Protein AF-A0A6B3H3N3-F1 (afdb_monomer)

pLDDT: mean 91.16, std 8.21, range [56.06, 97.62]

Solvent-accessible surface area (backbone atoms only — not comparable to full-atom values): 6430 Å² total; per-residue (Å²): 116,43,60,82,86,63,26,33,43,78,54,81,95,72,56,79,84,26,54,47,78,49,71,45,79,53,101,55,94,65,54,46,35,38,38,37,37,44,37,51,58,70,59,51,73,66,54,48,51,52,26,50,55,43,31,72,75,68,42,55,70,54,63,31,67,54,57,60,54,32,34,34,40,37,32,50,70,90,48,74,48,81,41,54,25,77,80,58,80,58,67,83,36,73,45,84,41,100,78,25,38,36,34,27,70,51,61,75,90,74,108

Radius of gyration: 13.17 Å; Cα contacts (8 Å, |Δi|>4): 208; chains: 1; bounding box: 26×29×36 Å

Nearest PDB structures (foldseek):
  1a9x-assembly1_A  TM=2.111E-01  e=1.728E+00  Escherichia coli
  1ce8-assembly1_A  TM=2.163E-01  e=2.632E+00  Escherichia coli
  1m6v-assembly1_G  TM=2.762E-01  e=3.775E+00  Escherichia coli
  1c30-assembly1_A  TM=1.861E-01  e=2.198E+00  Escherichia coli

Foldseek 3Di:
DDDPDADEAEDDDADPQQWDKDFDDDPDPDGQKIKIKGGDFPDDNVLVVVQRVVVLVVNVVSVQPTDGWIWIWMHHRNDTDIGTHPVPPFDWDWDDDPNHIYIYSDCVVVD

Mean predicted aligned error: 3.79 Å

Structure (mmCIF, N/CA/C/O backbone):
data_AF-A0A6B3H3N3-F1
#
_entry.id   AF-A0A6B3H3N3-F1
#
loop_
_atom_site.group_PDB
_atom_site.id
_atom_site.type_symbol
_atom_site.label_atom_id
_atom_site.label_alt_id
_atom_site.label_comp_id
_atom_site.label_asym_id
_atom_site.label_entity_id
_atom_site.label_seq_id
_atom_site.pdbx_PDB_ins_code
_atom_site.Cartn_x
_atom_site.Cartn_y
_atom_site.Cartn_z
_atom_site.occupancy
_atom_site.B_iso_or_equiv
_atom_site.auth_seq_id
_atom_site.auth_comp_id
_atom_site.auth_asym_id
_atom_site.auth_atom_id
_atom_site.pdbx_PDB_model_num
ATOM 1 N N . LEU A 1 1 ? 1.273 -9.472 6.465 1.00 94.12 1 LEU A N 1
ATOM 2 C CA . LEU A 1 1 ? 1.846 -8.157 6.839 1.00 94.12 1 LEU A CA 1
ATOM 3 C C . LEU A 1 1 ? 1.096 -7.544 8.004 1.00 94.12 1 LEU A C 1
ATOM 5 O O . LEU A 1 1 ? 1.720 -7.244 9.011 1.00 94.12 1 LEU A O 1
ATOM 9 N N . TRP A 1 2 ? -0.220 -7.385 7.895 1.00 93.81 2 TRP A N 1
ATOM 10 C CA . TRP A 1 2 ? -1.069 -7.041 9.036 1.00 93.81 2 TRP A CA 1
ATOM 11 C C . TRP A 1 2 ? -1.900 -8.251 9.446 1.00 93.81 2 TRP A C 1
ATOM 13 O O . TRP A 1 2 ? -2.247 -9.060 8.587 1.00 93.81 2 TRP A O 1
ATOM 23 N N . GLY A 1 3 ? -2.180 -8.368 10.742 1.00 89.88 3 GLY A N 1
ATOM 24 C CA . GLY A 1 3 ? -3.204 -9.269 11.267 1.00 89.88 3 GLY A CA 1
ATOM 25 C C . GLY A 1 3 ? -4.530 -8.538 11.476 1.00 89.88 3 GLY A C 1
ATOM 26 O O . GLY A 1 3 ? -4.703 -7.411 11.001 1.00 89.88 3 GLY A O 1
ATOM 27 N N . ASP A 1 4 ? -5.418 -9.171 12.237 1.00 86.69 4 ASP A N 1
ATOM 28 C CA . ASP A 1 4 ? -6.775 -8.704 12.525 1.00 86.69 4 ASP A CA 1
ATOM 29 C C . ASP A 1 4 ? -6.869 -7.225 12.984 1.00 86.69 4 ASP A C 1
ATOM 31 O O . ASP A 1 4 ? -5.911 -6.639 13.520 1.00 86.69 4 ASP A O 1
ATOM 35 N N . PRO A 1 5 ? -8.034 -6.576 12.779 1.00 86.75 5 PRO A N 1
ATOM 36 C CA . PRO A 1 5 ? -9.240 -7.105 12.121 1.00 86.75 5 PRO A CA 1
ATOM 37 C C . PRO A 1 5 ? -9.213 -7.033 10.586 1.00 86.75 5 PRO A C 1
ATOM 39 O O . PRO A 1 5 ? -10.018 -7.696 9.946 1.00 86.75 5 PRO A O 1
ATOM 42 N N . ASP A 1 6 ? -8.302 -6.251 10.001 1.00 89.38 6 ASP A N 1
ATOM 43 C CA . ASP A 1 6 ? -8.197 -6.050 8.550 1.00 89.38 6 ASP A CA 1
ATOM 44 C C . ASP A 1 6 ? -6.801 -6.505 8.070 1.00 89.38 6 ASP A C 1
ATOM 46 O O . ASP A 1 6 ? -5.883 -5.691 7.903 1.00 89.38 6 ASP A O 1
ATOM 50 N N . PRO A 1 7 ? -6.587 -7.823 7.927 1.00 93.88 7 PRO A N 1
ATOM 51 C CA . PRO A 1 7 ? -5.298 -8.375 7.534 1.00 93.88 7 PRO A CA 1
ATOM 52 C C . PRO A 1 7 ? -4.853 -7.934 6.129 1.00 93.88 7 PRO A C 1
ATOM 54 O O . PRO A 1 7 ? -5.650 -7.705 5.219 1.00 93.88 7 PRO A O 1
ATOM 57 N N . LEU A 1 8 ? -3.535 -7.840 5.949 1.00 96.25 8 LEU A N 1
ATOM 58 C CA . LEU A 1 8 ? -2.896 -7.526 4.667 1.00 96.25 8 LEU A CA 1
ATOM 59 C C . LEU A 1 8 ? -1.894 -8.614 4.327 1.00 96.25 8 LEU A C 1
ATOM 61 O O . LEU A 1 8 ? -0.956 -8.847 5.098 1.00 96.25 8 LEU A O 1
ATOM 65 N N . TRP A 1 9 ? -2.030 -9.209 3.149 1.00 96.81 9 TRP A N 1
ATOM 66 C CA . TRP A 1 9 ? -1.082 -10.177 2.604 1.00 96.81 9 TRP A CA 1
ATOM 67 C C . TRP A 1 9 ? -0.318 -9.563 1.438 1.00 96.81 9 TRP A C 1
ATOM 69 O O . TRP A 1 9 ? -0.902 -8.900 0.584 1.00 96.81 9 TRP A O 1
ATOM 79 N N . ALA A 1 10 ? 0.989 -9.801 1.406 1.00 95.69 10 ALA A N 1
ATOM 80 C CA . ALA A 1 10 ? 1.819 -9.539 0.241 1.00 95.69 10 ALA A CA 1
ATOM 81 C C . ALA A 1 10 ? 2.109 -10.881 -0.428 1.00 95.69 10 ALA A C 1
ATOM 83 O O . ALA A 1 10 ? 2.572 -11.807 0.237 1.00 95.69 10 ALA A O 1
ATOM 84 N N . VAL A 1 11 ? 1.794 -10.983 -1.713 1.00 94.88 11 VAL A N 1
ATOM 85 C CA . VAL A 1 11 ? 1.970 -12.190 -2.522 1.00 94.88 11 VAL A CA 1
ATOM 86 C C . VAL A 1 11 ? 3.140 -11.973 -3.479 1.00 94.88 11 VAL A C 1
ATOM 88 O O . VAL A 1 11 ? 3.282 -10.88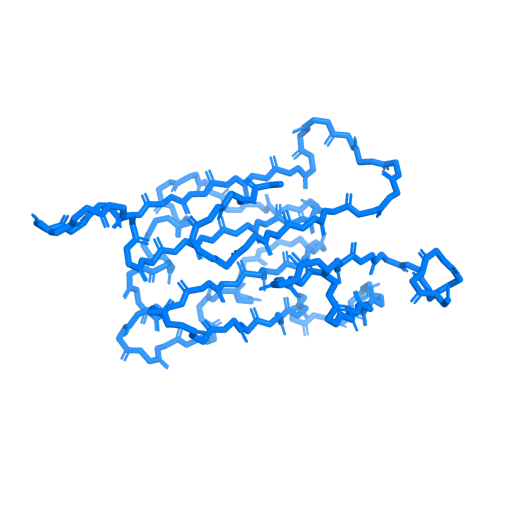9 -4.052 1.00 94.88 11 VAL A O 1
ATOM 91 N N . GLY A 1 12 ? 3.979 -12.996 -3.639 1.00 91.19 12 GLY A N 1
ATOM 92 C CA . GLY A 1 12 ? 5.172 -12.979 -4.487 1.00 91.19 12 GLY A CA 1
ATOM 93 C C . GLY A 1 12 ? 6.485 -13.014 -3.703 1.00 91.19 12 GLY A C 1
ATOM 94 O O . GLY A 1 12 ? 6.490 -13.078 -2.473 1.00 91.19 12 GLY A O 1
ATOM 95 N N . ASP A 1 13 ? 7.592 -12.962 -4.442 1.00 90.12 13 ASP A N 1
ATOM 96 C CA . ASP A 1 13 ? 8.947 -13.014 -3.892 1.00 90.12 13 ASP A CA 1
ATOM 97 C C . ASP A 1 13 ? 9.431 -11.608 -3.537 1.00 90.12 13 ASP A C 1
ATOM 99 O O . ASP A 1 13 ? 9.947 -10.869 -4.374 1.00 90.12 13 ASP A O 1
ATOM 103 N N . TRP A 1 14 ? 9.237 -11.240 -2.275 1.00 90.00 14 TRP A N 1
ATOM 104 C CA . TRP A 1 14 ? 9.681 -9.965 -1.724 1.00 90.00 14 TRP A CA 1
ATOM 105 C C . TRP A 1 14 ? 10.988 -10.136 -0.971 1.00 90.00 14 TRP A C 1
ATOM 107 O O . TRP A 1 14 ? 11.108 -11.018 -0.114 1.00 90.00 14 TRP A O 1
ATOM 117 N N . ARG A 1 15 ? 11.959 -9.261 -1.231 1.00 91.38 15 ARG A N 1
ATOM 118 C CA . ARG A 1 15 ? 13.158 -9.219 -0.393 1.00 91.38 15 ARG A CA 1
ATOM 119 C C . ARG A 1 15 ? 12.834 -8.580 0.962 1.00 91.38 15 ARG A C 1
ATOM 121 O O . ARG A 1 15 ? 11.952 -7.721 1.034 1.00 91.38 15 ARG A O 1
ATOM 128 N N . PRO A 1 16 ? 13.539 -8.951 2.046 1.00 85.44 16 PRO A N 1
ATOM 129 C CA . PRO A 1 16 ? 13.276 -8.388 3.371 1.00 85.44 16 PRO A CA 1
ATOM 130 C C . PRO A 1 16 ? 13.355 -6.855 3.433 1.00 85.44 16 PRO A C 1
ATOM 132 O O . PRO A 1 16 ? 12.616 -6.235 4.188 1.00 85.44 16 PRO A O 1
ATOM 135 N N . ASP A 1 17 ? 14.222 -6.239 2.630 1.00 88.56 17 ASP A N 1
ATOM 136 C CA . ASP A 1 17 ? 14.409 -4.788 2.535 1.00 88.56 17 ASP A CA 1
ATOM 137 C C . ASP A 1 17 ? 13.359 -4.082 1.658 1.00 88.56 17 ASP A C 1
ATOM 139 O O . ASP A 1 17 ? 13.207 -2.862 1.733 1.00 88.56 17 ASP A O 1
ATOM 143 N N . GLU A 1 18 ? 12.590 -4.835 0.872 1.00 93.50 18 GLU A N 1
ATOM 144 C CA . GLU A 1 18 ? 11.509 -4.307 0.037 1.00 93.50 18 GLU A CA 1
ATOM 145 C C . GLU A 1 18 ? 10.179 -4.205 0.788 1.00 93.50 18 GLU A C 1
ATOM 147 O O . GLU A 1 18 ? 9.219 -3.683 0.234 1.00 93.50 18 GLU A O 1
ATOM 152 N N . ILE A 1 19 ? 10.074 -4.679 2.032 1.00 95.81 19 ILE A N 1
ATOM 153 C CA . ILE A 1 19 ? 8.847 -4.544 2.825 1.00 95.81 19 ILE A CA 1
ATOM 154 C C . ILE A 1 19 ? 9.144 -3.792 4.109 1.00 95.81 19 ILE A C 1
ATOM 156 O O . ILE A 1 19 ? 9.893 -4.250 4.967 1.00 95.81 19 ILE A O 1
ATOM 160 N N . ARG A 1 20 ? 8.466 -2.660 4.293 1.00 96.81 20 ARG A N 1
ATOM 161 C CA . ARG A 1 20 ? 8.508 -1.905 5.548 1.00 96.81 20 ARG A CA 1
ATOM 162 C C . ARG A 1 20 ? 7.109 -1.657 6.069 1.00 96.81 20 ARG A C 1
ATOM 164 O O . ARG A 1 20 ? 6.239 -1.212 5.327 1.00 96.81 20 ARG A O 1
ATOM 171 N N . VAL A 1 21 ? 6.893 -1.945 7.350 1.00 96.19 21 VAL A N 1
ATOM 172 C CA . VAL A 1 21 ? 5.599 -1.768 8.016 1.00 96.19 21 VAL A CA 1
ATOM 173 C C . VAL A 1 21 ? 5.757 -0.822 9.198 1.00 96.19 21 VAL A C 1
ATOM 175 O O . VAL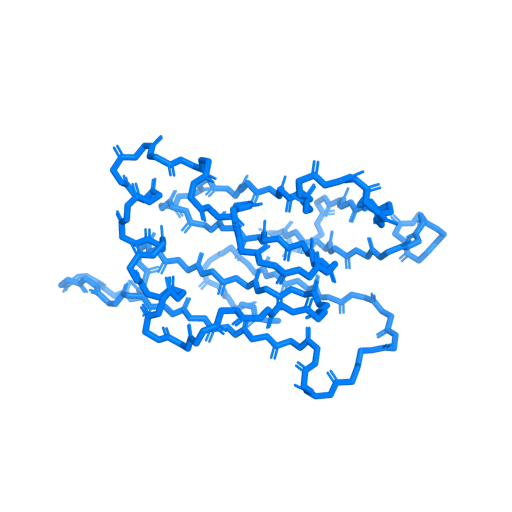 A 1 21 ? 6.573 -1.055 10.083 1.00 96.19 21 VAL A O 1
ATOM 178 N N . ILE A 1 22 ? 4.946 0.232 9.222 1.00 95.50 22 ILE A N 1
ATOM 179 C CA . ILE A 1 22 ? 4.903 1.245 10.275 1.00 95.50 22 ILE A CA 1
ATOM 180 C C . ILE A 1 22 ? 3.479 1.320 10.824 1.00 95.50 22 ILE A C 1
ATOM 182 O O . ILE A 1 22 ? 2.508 1.331 10.071 1.00 95.50 22 ILE A O 1
ATOM 186 N N . GLY A 1 23 ? 3.344 1.401 12.144 1.00 92.31 23 GLY A N 1
ATOM 187 C CA . GLY A 1 23 ? 2.071 1.647 12.817 1.00 92.31 23 GLY A CA 1
ATOM 188 C C . GLY A 1 23 ? 2.193 2.802 13.800 1.00 92.31 23 GLY A C 1
ATOM 189 O O . GLY A 1 23 ? 3.264 3.037 14.361 1.00 92.31 23 GLY A O 1
ATOM 190 N N . VAL A 1 24 ? 1.087 3.508 14.024 1.00 85.81 24 VAL A N 1
ATOM 191 C CA . VAL A 1 24 ? 0.967 4.493 15.105 1.00 85.81 24 VAL A CA 1
ATOM 192 C C . VAL A 1 24 ? -0.116 4.009 16.061 1.00 85.81 24 VAL A C 1
ATOM 194 O O . VAL A 1 24 ? -1.271 3.845 15.664 1.00 85.81 24 VAL A O 1
ATOM 197 N N . ALA A 1 25 ? 0.269 3.757 17.312 1.00 73.44 25 ALA A N 1
ATOM 198 C CA . ALA A 1 25 ? -0.662 3.382 18.367 1.00 73.44 25 ALA A CA 1
ATOM 199 C C . ALA A 1 25 ? -1.563 4.569 18.743 1.00 73.44 25 ALA A C 1
ATOM 201 O O . ALA A 1 25 ? -1.128 5.722 18.764 1.00 73.44 25 ALA A O 1
ATOM 202 N N . THR A 1 26 ? -2.816 4.272 19.063 1.00 65.06 26 THR A N 1
ATOM 203 C CA . THR A 1 26 ? -3.762 5.194 19.705 1.00 65.06 26 THR A CA 1
ATOM 204 C C . THR A 1 26 ? -4.232 4.580 21.028 1.00 65.06 26 THR A C 1
ATOM 206 O O . THR A 1 26 ? -3.969 3.401 21.248 1.00 65.06 26 THR A O 1
ATOM 209 N N . PRO A 1 27 ? -4.882 5.343 21.926 1.00 62.53 27 PRO A N 1
ATOM 210 C CA . PRO A 1 27 ? -5.242 4.874 23.272 1.00 62.53 27 PRO A CA 1
ATOM 211 C C . PRO A 1 27 ? -6.146 3.629 23.326 1.00 62.53 27 PRO A C 1
ATOM 213 O O . PRO A 1 27 ? -6.256 3.008 24.378 1.00 62.53 27 PRO A O 1
ATOM 216 N N . GLU A 1 28 ? -6.771 3.245 22.213 1.00 57.94 28 GLU A N 1
ATOM 217 C CA . GLU A 1 28 ? -7.576 2.029 22.091 1.00 57.94 28 GLU A CA 1
ATOM 218 C C . GLU A 1 28 ? -6.807 0.925 21.349 1.00 57.94 28 GLU A C 1
ATOM 220 O O . GLU A 1 28 ? -5.959 1.196 20.498 1.00 57.94 28 GLU A O 1
ATOM 225 N N . VAL A 1 29 ? -7.097 -0.325 21.717 1.00 56.06 29 VAL A N 1
ATOM 226 C CA . VAL A 1 29 ? -6.412 -1.558 21.301 1.00 56.06 29 VAL A CA 1
ATOM 227 C C . VAL A 1 29 ? -6.178 -1.604 19.778 1.00 56.06 29 VAL A C 1
ATOM 229 O O . VAL A 1 29 ? -7.123 -1.534 18.999 1.00 56.06 29 VAL A O 1
ATOM 232 N N . ALA A 1 30 ? -4.910 -1.798 19.383 1.00 61.72 30 ALA A N 1
ATOM 233 C CA . ALA A 1 30 ? -4.366 -1.857 18.013 1.00 61.72 30 ALA A CA 1
ATOM 234 C C . ALA A 1 30 ? -4.172 -0.499 17.280 1.00 61.72 30 ALA A C 1
ATOM 236 O O . ALA A 1 30 ? -4.899 0.465 17.506 1.00 61.72 30 ALA A O 1
ATOM 237 N N . PRO A 1 31 ? -3.166 -0.382 16.381 1.00 66.19 31 PRO A N 1
ATOM 238 C CA . PRO A 1 31 ? -2.919 0.862 15.656 1.00 66.19 31 PRO A CA 1
ATOM 239 C C . PRO A 1 31 ? -4.090 1.194 14.724 1.00 66.19 31 PRO A C 1
ATOM 241 O O . PRO A 1 31 ? -4.415 0.410 13.827 1.00 66.19 31 PRO A O 1
ATOM 244 N N . THR A 1 32 ? -4.677 2.380 14.918 1.00 78.00 32 THR A N 1
ATOM 245 C CA . THR A 1 32 ? -5.734 2.946 14.056 1.00 78.00 32 THR A CA 1
ATOM 246 C C . THR A 1 32 ? -5.217 3.357 12.685 1.00 78.00 32 THR A C 1
ATOM 248 O O . THR A 1 32 ? -6.004 3.471 11.746 1.00 78.00 32 THR A O 1
ATOM 251 N N . ALA A 1 33 ? -3.907 3.591 12.569 1.00 91.12 33 ALA A N 1
ATOM 252 C CA . ALA A 1 33 ? -3.241 3.908 11.319 1.00 91.12 33 ALA A CA 1
ATOM 253 C C . ALA A 1 33 ? -2.019 3.005 11.120 1.00 91.12 33 ALA A C 1
ATOM 255 O O . ALA A 1 33 ? -1.132 2.944 11.980 1.00 91.12 33 ALA A O 1
ATOM 256 N N . ARG A 1 34 ? -1.978 2.308 9.984 1.00 94.50 34 ARG A N 1
ATOM 257 C CA . ARG A 1 34 ? -0.897 1.393 9.594 1.00 94.50 34 ARG A CA 1
ATOM 258 C C . ARG A 1 34 ? -0.480 1.697 8.159 1.00 94.50 34 ARG A C 1
ATOM 260 O O . ARG A 1 34 ? -1.322 2.020 7.328 1.00 94.50 34 ARG A O 1
ATOM 267 N N . LEU A 1 35 ? 0.807 1.584 7.871 1.00 97.25 35 LEU A N 1
ATOM 268 C CA . LEU A 1 35 ? 1.397 1.778 6.551 1.00 97.25 35 LEU A CA 1
ATOM 269 C C . LEU A 1 35 ? 2.290 0.583 6.232 1.00 97.25 35 LEU A C 1
ATOM 271 O O . LEU A 1 35 ? 3.147 0.227 7.036 1.00 97.25 35 LEU A O 1
ATOM 275 N N . ALA A 1 36 ? 2.096 -0.018 5.066 1.00 97.25 36 ALA A N 1
ATOM 276 C CA . ALA A 1 36 ? 2.995 -0.990 4.476 1.00 97.25 36 ALA A CA 1
ATOM 277 C C . ALA A 1 36 ? 3.537 -0.393 3.178 1.00 97.25 36 ALA A C 1
ATOM 279 O O . ALA A 1 36 ? 2.771 0.022 2.310 1.00 97.25 36 ALA A O 1
ATOM 280 N N . VAL A 1 37 ? 4.855 -0.326 3.064 1.00 97.12 37 VAL A N 1
ATOM 281 C CA . VAL A 1 37 ? 5.564 0.119 1.868 1.00 97.12 37 VAL A CA 1
ATOM 282 C C . VAL A 1 37 ? 6.203 -1.105 1.239 1.00 97.12 37 VAL A C 1
ATOM 284 O O . VAL A 1 37 ? 6.981 -1.789 1.903 1.00 97.12 37 VAL A O 1
ATOM 287 N N . LEU A 1 38 ? 5.838 -1.386 -0.011 1.00 95.75 38 LEU A N 1
ATOM 288 C CA . LEU A 1 38 ? 6.291 -2.552 -0.764 1.00 95.75 38 LEU A CA 1
ATOM 289 C C . LEU A 1 38 ? 7.098 -2.098 -1.985 1.00 95.75 38 LEU A C 1
ATOM 291 O O . LEU A 1 38 ? 6.557 -1.419 -2.856 1.00 95.75 38 LEU A O 1
ATOM 295 N N . GLY A 1 39 ? 8.370 -2.472 -2.061 1.00 94.38 39 GLY A N 1
ATOM 296 C CA . GLY A 1 39 ? 9.347 -2.045 -3.061 1.00 94.38 39 GLY A CA 1
ATOM 297 C C . GLY A 1 39 ? 10.419 -1.100 -2.506 1.00 94.38 39 GLY A C 1
ATOM 298 O O . GLY A 1 39 ? 10.506 -0.832 -1.306 1.00 94.38 39 GLY A O 1
ATOM 299 N N . CYS A 1 40 ? 11.246 -0.568 -3.405 1.00 94.19 40 CYS A N 1
ATOM 300 C CA . CYS A 1 40 ? 12.363 0.303 -3.055 1.00 94.19 40 CYS A CA 1
ATOM 301 C C . CYS A 1 40 ? 11.865 1.731 -2.815 1.00 94.19 40 CYS A C 1
ATOM 303 O O . CYS A 1 40 ? 11.652 2.487 -3.763 1.00 94.19 40 CYS A O 1
ATOM 305 N N . CYS A 1 41 ? 11.706 2.110 -1.549 1.00 95.38 41 CYS A N 1
ATOM 306 C CA . CYS A 1 41 ? 11.355 3.467 -1.133 1.00 95.38 41 CYS A CA 1
ATOM 307 C C . CYS A 1 41 ? 12.540 4.130 -0.424 1.00 95.38 41 CYS A C 1
ATOM 309 O O . CYS A 1 41 ? 13.111 3.546 0.496 1.00 95.38 41 CYS A O 1
ATOM 311 N N . GLY A 1 42 ? 12.887 5.355 -0.819 1.00 95.69 42 GLY A N 1
ATOM 312 C CA . GLY A 1 42 ? 13.993 6.124 -0.242 1.00 95.69 42 GLY A CA 1
ATOM 313 C C . GLY A 1 42 ? 13.646 6.900 1.032 1.00 95.69 42 GLY A C 1
ATOM 314 O O . GLY A 1 42 ? 14.503 7.603 1.559 1.00 95.69 42 GLY A O 1
ATOM 315 N N . ALA A 1 43 ? 12.411 6.806 1.532 1.00 97.06 43 ALA A N 1
ATOM 316 C CA . ALA A 1 43 ? 12.033 7.419 2.803 1.00 97.06 43 ALA A CA 1
ATOM 317 C C . ALA A 1 43 ? 12.690 6.700 3.984 1.00 97.06 43 ALA A C 1
ATOM 319 O O . ALA A 1 43 ? 12.730 5.470 4.006 1.00 97.06 43 ALA A O 1
ATOM 320 N N . THR A 1 44 ? 13.113 7.436 5.006 1.00 97.00 44 THR A N 1
ATOM 321 C CA . THR A 1 44 ? 13.464 6.868 6.314 1.00 97.00 44 THR A CA 1
ATOM 322 C C . THR A 1 44 ? 12.209 6.467 7.087 1.00 97.00 44 THR A C 1
ATOM 324 O O . THR A 1 44 ? 11.111 6.944 6.801 1.00 97.00 44 THR A O 1
ATOM 327 N N . ASP A 1 45 ? 12.351 5.632 8.114 1.00 95.94 45 ASP A N 1
ATOM 328 C CA . ASP A 1 45 ? 11.213 5.226 8.952 1.00 95.94 45 ASP A CA 1
ATOM 329 C C . ASP A 1 45 ? 10.531 6.413 9.649 1.00 95.94 45 ASP A C 1
ATOM 331 O O . ASP A 1 45 ? 9.319 6.398 9.866 1.00 95.94 45 ASP A O 1
ATOM 335 N N . GLU A 1 46 ? 11.285 7.470 9.955 1.00 96.88 46 GLU A N 1
ATOM 336 C CA . GLU A 1 46 ? 10.724 8.709 10.496 1.00 96.88 46 GLU A CA 1
ATOM 337 C C . GLU A 1 46 ? 9.887 9.449 9.448 1.00 96.88 46 GLU A C 1
ATOM 339 O O . GLU A 1 46 ? 8.756 9.852 9.716 1.00 96.88 46 GLU A O 1
ATOM 344 N N . GLN A 1 47 ? 10.379 9.545 8.211 1.00 97.62 47 GLN A N 1
ATOM 345 C CA . GLN A 1 47 ? 9.605 10.117 7.109 1.00 97.62 47 GLN A CA 1
ATOM 346 C C . GLN A 1 47 ? 8.340 9.299 6.814 1.00 97.62 47 GLN A C 1
ATOM 348 O O . GLN A 1 47 ? 7.295 9.885 6.528 1.00 97.62 47 GLN A O 1
ATOM 353 N N . LEU A 1 48 ? 8.400 7.967 6.935 1.00 97.50 48 LEU A N 1
ATOM 354 C CA . LEU A 1 48 ? 7.227 7.099 6.819 1.00 97.50 48 LEU A CA 1
ATOM 355 C C . LEU A 1 48 ? 6.204 7.369 7.931 1.00 97.50 48 LEU A C 1
ATOM 357 O O . LEU A 1 48 ? 5.009 7.467 7.645 1.00 97.50 48 LEU A O 1
ATOM 361 N N . ARG A 1 49 ? 6.648 7.536 9.186 1.00 95.94 49 ARG A N 1
ATOM 362 C CA . ARG A 1 49 ? 5.767 7.908 10.310 1.00 95.94 49 ARG A CA 1
ATOM 363 C C . ARG A 1 49 ? 5.098 9.258 10.084 1.00 95.94 49 ARG A C 1
ATOM 365 O O . ARG A 1 49 ? 3.879 9.356 10.225 1.00 95.94 49 ARG A O 1
ATOM 372 N N . VAL A 1 50 ? 5.865 10.276 9.695 1.00 96.62 50 VAL A N 1
ATOM 373 C CA . VAL A 1 50 ? 5.332 11.608 9.373 1.00 96.62 50 VAL A CA 1
ATOM 374 C C . VAL A 1 50 ? 4.314 11.512 8.236 1.00 96.62 50 VAL A C 1
ATOM 376 O O . VAL A 1 50 ? 3.205 12.031 8.365 1.00 96.62 50 VAL A O 1
ATOM 379 N N . GLY A 1 51 ? 4.638 10.781 7.167 1.00 96.56 51 GLY A N 1
ATOM 380 C CA . GLY A 1 51 ? 3.724 10.539 6.053 1.00 96.56 51 GLY A CA 1
ATOM 381 C C . GLY A 1 51 ? 2.422 9.872 6.491 1.00 96.56 51 GLY A C 1
ATOM 382 O O . GLY A 1 51 ? 1.351 10.339 6.113 1.00 96.56 51 GLY A O 1
ATOM 383 N N . LEU A 1 52 ? 2.488 8.840 7.339 1.00 96.19 52 LEU A N 1
ATOM 384 C CA . LEU A 1 52 ? 1.312 8.158 7.890 1.00 96.19 52 LEU A CA 1
ATOM 385 C C . LEU A 1 52 ? 0.439 9.095 8.741 1.00 96.19 52 LEU A C 1
ATOM 387 O O . LEU A 1 52 ? -0.788 9.073 8.631 1.00 96.19 52 LEU A O 1
ATOM 391 N N . LEU A 1 53 ? 1.047 9.953 9.559 1.00 94.69 53 LEU A N 1
ATOM 392 C CA . LEU A 1 53 ? 0.315 10.938 10.358 1.00 94.69 53 LEU A CA 1
ATOM 393 C C . LEU A 1 53 ? -0.363 11.999 9.482 1.00 94.69 53 LEU A C 1
ATOM 395 O O . LEU A 1 53 ? -1.541 12.297 9.685 1.00 94.69 53 LEU A O 1
ATOM 399 N N . SER A 1 54 ? 0.338 12.534 8.478 1.00 95.50 54 SER A N 1
ATOM 400 C CA . SER A 1 54 ? -0.244 13.471 7.506 1.00 95.50 54 SER A CA 1
ATOM 401 C C . SER A 1 54 ? -1.373 12.820 6.705 1.00 95.50 54 SER A C 1
ATOM 403 O O . SER A 1 54 ? -2.431 13.420 6.505 1.00 95.50 54 SER A O 1
ATOM 405 N N . ALA A 1 55 ? -1.179 11.568 6.295 1.00 95.44 55 ALA A N 1
ATOM 406 C CA . ALA A 1 55 ? -2.166 10.763 5.600 1.00 95.44 55 ALA A CA 1
ATOM 407 C C . ALA A 1 55 ? -3.436 10.579 6.447 1.00 95.44 55 ALA A C 1
ATOM 409 O O . ALA A 1 55 ? -4.541 10.802 5.954 1.00 95.44 55 ALA A O 1
ATOM 410 N N . ARG A 1 56 ? -3.299 10.290 7.746 1.00 92.88 56 ARG A N 1
ATOM 411 C CA . ARG A 1 56 ? -4.433 10.226 8.683 1.00 92.88 56 ARG A CA 1
ATOM 412 C C . ARG A 1 56 ? -5.245 11.527 8.727 1.00 92.88 56 ARG A C 1
ATOM 414 O O . ARG A 1 56 ? -6.459 11.471 8.882 1.00 92.88 56 ARG A O 1
ATOM 421 N N . GLY A 1 57 ? -4.596 12.678 8.541 1.00 91.75 57 GLY A N 1
ATOM 422 C CA . GLY A 1 57 ? -5.236 13.994 8.401 1.00 91.75 57 GLY A CA 1
ATOM 423 C C . GLY A 1 57 ? -5.802 14.304 7.005 1.00 91.75 57 GLY A C 1
ATOM 424 O O . GLY A 1 57 ? -6.194 15.439 6.753 1.00 91.75 57 GLY A O 1
ATOM 425 N N . GLY A 1 58 ? -5.823 13.336 6.083 1.00 92.94 58 GLY A N 1
ATOM 426 C CA . GLY A 1 58 ? -6.355 13.476 4.721 1.00 92.94 58 GLY A CA 1
ATOM 427 C C . GLY A 1 58 ? -5.308 13.779 3.644 1.00 92.94 58 GLY A C 1
ATOM 428 O O . GLY A 1 58 ? -5.636 13.850 2.461 1.00 92.94 58 GLY A O 1
ATOM 429 N N . ALA A 1 59 ? -4.030 13.921 4.000 1.00 95.31 59 ALA A N 1
ATOM 430 C CA . ALA A 1 59 ? -2.981 14.316 3.064 1.00 95.31 59 ALA A CA 1
ATOM 431 C C . ALA A 1 59 ? -2.324 13.105 2.354 1.00 95.31 59 ALA A C 1
ATOM 433 O O . ALA A 1 59 ? -1.111 12.922 2.419 1.00 95.31 59 ALA A O 1
ATOM 434 N N . MET A 1 60 ? -3.113 12.279 1.650 1.00 93.88 60 MET A N 1
ATOM 435 C CA . MET A 1 60 ? -2.650 11.034 0.987 1.00 93.88 60 MET A CA 1
ATOM 436 C C . MET A 1 60 ? -1.444 11.215 0.060 1.00 93.88 60 MET A C 1
ATOM 438 O O . MET A 1 60 ? -0.567 10.360 0.025 1.00 93.88 60 MET A O 1
ATOM 442 N N . ARG A 1 61 ? -1.366 12.348 -0.648 1.00 93.50 61 ARG A N 1
ATOM 443 C CA . ARG A 1 61 ? -0.278 12.688 -1.584 1.00 93.50 61 ARG A CA 1
ATOM 444 C C . ARG A 1 61 ? 1.132 12.597 -0.984 1.00 93.50 61 ARG A C 1
ATOM 446 O O . ARG A 1 61 ? 2.098 12.443 -1.717 1.00 93.50 61 ARG A O 1
ATOM 453 N N . HIS A 1 62 ? 1.267 12.702 0.340 1.00 94.75 62 HIS A N 1
ATOM 454 C CA . HIS A 1 62 ? 2.568 12.570 0.997 1.00 94.75 62 HIS A CA 1
ATOM 455 C C . HIS A 1 62 ? 3.109 11.136 0.940 1.00 94.75 62 HIS A C 1
ATOM 457 O O . HIS A 1 62 ? 4.320 10.956 0.977 1.00 94.75 62 HIS A O 1
ATOM 463 N N . LEU A 1 63 ? 2.233 10.133 0.804 1.00 95.94 63 LEU A N 1
ATOM 464 C CA . LEU A 1 63 ? 2.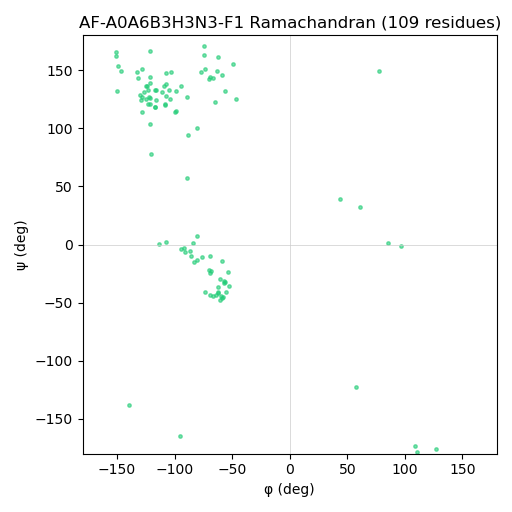620 8.725 0.713 1.00 95.94 63 LEU A CA 1
ATOM 465 C C . LEU A 1 63 ? 3.184 8.333 -0.655 1.00 95.94 63 LEU A C 1
ATOM 467 O O . LEU A 1 63 ? 3.691 7.229 -0.781 1.00 95.94 63 LEU A O 1
ATOM 471 N N . THR A 1 64 ? 3.078 9.196 -1.667 1.00 94.50 64 THR A N 1
ATOM 472 C CA . THR A 1 64 ? 3.574 8.932 -3.029 1.00 94.50 64 THR A CA 1
ATOM 473 C C . THR A 1 64 ? 4.730 9.856 -3.412 1.00 94.50 64 THR A C 1
ATOM 475 O O . THR A 1 64 ? 5.228 9.790 -4.530 1.00 94.50 64 THR A O 1
ATOM 478 N N . ALA A 1 65 ? 5.153 10.745 -2.508 1.00 94.00 65 ALA A N 1
ATOM 479 C CA . ALA A 1 65 ? 6.122 11.804 -2.791 1.00 94.00 65 ALA A CA 1
ATOM 480 C C . ALA A 1 65 ? 7.584 11.399 -2.534 1.00 94.00 65 ALA A C 1
ATOM 482 O O . A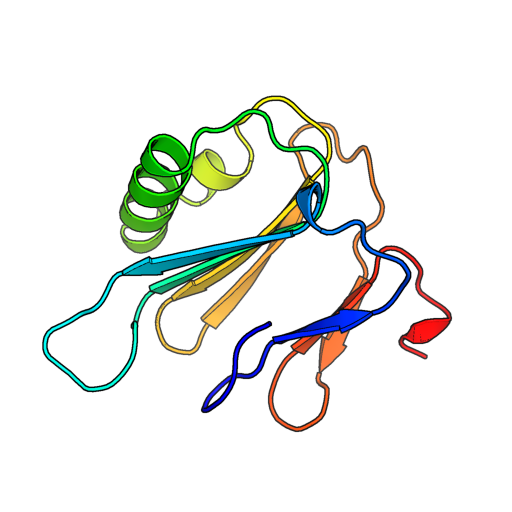LA A 1 65 ? 8.497 12.171 -2.823 1.00 94.00 65 ALA A O 1
ATOM 483 N N . TRP A 1 66 ? 7.826 10.217 -1.966 1.00 95.38 66 TRP A N 1
ATOM 484 C CA . TRP A 1 66 ? 9.184 9.742 -1.714 1.00 95.38 66 TRP A CA 1
ATOM 485 C C . TRP A 1 66 ? 9.847 9.232 -2.993 1.00 95.38 66 TRP A C 1
ATOM 487 O O . TRP A 1 66 ? 9.156 8.682 -3.852 1.00 95.38 66 TRP A O 1
ATOM 497 N N . PRO A 1 67 ? 11.178 9.364 -3.121 1.00 94.69 67 PRO A N 1
ATOM 498 C CA . PRO A 1 67 ? 11.895 8.791 -4.247 1.00 94.69 67 PRO A CA 1
ATOM 499 C C . PRO A 1 67 ? 11.841 7.261 -4.200 1.00 94.69 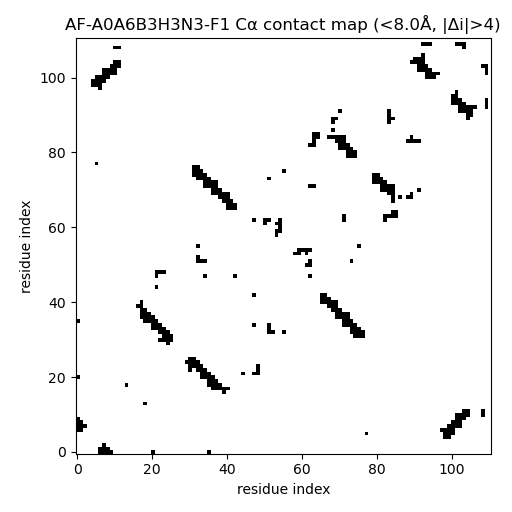67 PRO A C 1
ATOM 501 O O . PRO A 1 67 ? 11.935 6.658 -3.128 1.00 94.69 67 PRO A O 1
ATOM 504 N N . GLY A 1 68 ? 11.744 6.638 -5.372 1.00 93.44 68 GLY A N 1
ATOM 505 C CA . GLY A 1 68 ? 11.802 5.188 -5.531 1.00 93.44 68 GLY A CA 1
ATOM 506 C C . GLY A 1 68 ? 10.618 4.613 -6.301 1.00 93.44 68 GLY A C 1
ATOM 507 O O . GLY A 1 68 ? 9.769 5.347 -6.798 1.00 93.44 68 GLY A O 1
ATOM 508 N N . SER A 1 69 ? 10.586 3.285 -6.392 1.00 93.06 69 SER A N 1
ATOM 509 C CA . SER A 1 69 ? 9.495 2.530 -7.006 1.00 93.06 69 SER A CA 1
ATOM 510 C C . SER A 1 69 ? 8.917 1.587 -5.966 1.00 93.06 69 SER A C 1
ATOM 512 O O . SER A 1 69 ? 9.530 0.581 -5.593 1.00 93.06 69 SER A O 1
ATOM 514 N N . TYR A 1 70 ? 7.757 1.969 -5.454 1.00 94.88 70 TYR A N 1
ATOM 515 C CA . TYR A 1 70 ? 7.102 1.308 -4.342 1.00 94.88 70 TYR A CA 1
ATOM 516 C C . TYR A 1 70 ? 5.587 1.474 -4.438 1.00 94.88 70 TYR A C 1
ATOM 518 O O . TYR A 1 70 ? 5.066 2.314 -5.165 1.00 94.88 70 TYR A O 1
ATOM 526 N N . THR A 1 71 ? 4.877 0.670 -3.662 1.00 96.06 71 THR A N 1
ATOM 527 C CA . THR A 1 71 ? 3.452 0.827 -3.386 1.00 96.06 71 THR A CA 1
ATOM 528 C C . THR A 1 71 ? 3.270 1.089 -1.901 1.00 96.06 71 THR A C 1
ATOM 530 O O . THR A 1 71 ? 3.848 0.391 -1.069 1.00 96.06 71 THR A 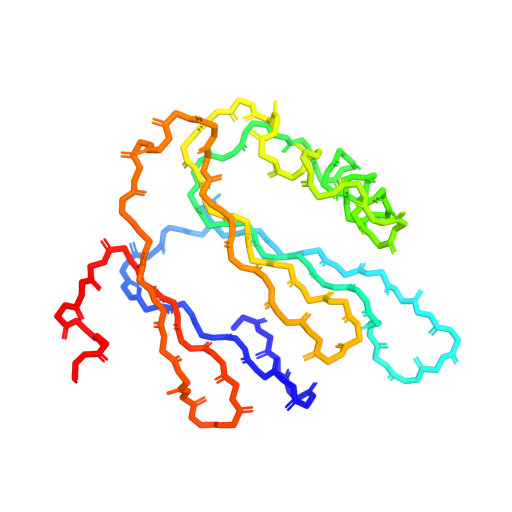O 1
ATOM 533 N N . ALA A 1 72 ? 2.471 2.094 -1.563 1.00 96.69 72 ALA A N 1
ATOM 534 C CA . ALA A 1 72 ? 2.041 2.381 -0.206 1.00 96.69 72 ALA A CA 1
ATOM 535 C C . ALA A 1 72 ? 0.626 1.826 0.004 1.00 96.69 72 ALA A C 1
ATOM 537 O O . ALA A 1 72 ? -0.338 2.305 -0.592 1.00 96.69 72 ALA A O 1
ATOM 538 N N . VAL A 1 73 ? 0.493 0.827 0.874 1.00 96.69 73 VAL A N 1
ATOM 539 C CA . VAL A 1 73 ? -0.798 0.357 1.382 1.00 96.69 73 VAL A CA 1
ATOM 540 C C . VAL A 1 73 ? -1.004 0.989 2.750 1.00 96.69 73 VAL A C 1
ATOM 542 O O . VAL A 1 73 ? -0.251 0.718 3.685 1.00 96.69 73 VAL A O 1
ATOM 545 N N . VAL A 1 74 ? -2.005 1.852 2.877 1.00 96.19 74 VAL A N 1
ATOM 546 C CA . VAL A 1 74 ? -2.320 2.546 4.127 1.00 96.19 74 VAL A CA 1
ATOM 547 C C . VAL A 1 74 ? -3.692 2.128 4.627 1.00 96.19 74 VAL A C 1
ATOM 549 O O . VAL A 1 74 ? -4.661 2.113 3.872 1.00 96.19 74 VAL A O 1
ATOM 552 N N . GLN A 1 75 ? -3.773 1.811 5.913 1.00 94.12 75 GLN A N 1
ATOM 553 C CA . GLN A 1 75 ? -5.022 1.622 6.630 1.00 94.12 75 GLN A CA 1
ATOM 554 C C . GLN A 1 75 ? -5.235 2.803 7.574 1.00 94.12 75 GLN A C 1
ATOM 556 O O . GLN A 1 75 ? -4.353 3.111 8.375 1.00 94.12 75 GLN A O 1
ATOM 561 N N . ILE A 1 76 ? -6.403 3.443 7.500 1.00 91.88 76 ILE A N 1
ATOM 562 C CA . ILE A 1 76 ? -6.870 4.449 8.463 1.00 91.88 76 ILE A CA 1
ATOM 563 C C . ILE A 1 76 ? -8.272 4.045 8.919 1.00 91.88 76 ILE A C 1
ATOM 565 O O . ILE A 1 76 ? -9.221 4.028 8.128 1.00 91.88 76 ILE A O 1
ATOM 569 N N . GLY A 1 77 ? -8.405 3.696 10.199 1.00 87.62 77 GLY A N 1
ATOM 570 C CA . GLY A 1 77 ? -9.600 3.029 10.705 1.00 87.62 77 GLY A CA 1
ATOM 571 C C . GLY A 1 77 ? -9.838 1.732 9.930 1.00 87.62 77 GLY A C 1
ATOM 572 O O . GLY A 1 77 ? -8.953 0.889 9.843 1.00 87.62 77 GLY A O 1
ATOM 573 N N . ARG A 1 78 ? -11.014 1.593 9.312 1.00 85.00 78 ARG A N 1
ATOM 574 C CA . ARG A 1 78 ? -11.370 0.425 8.483 1.00 85.00 78 ARG A CA 1
ATOM 575 C C . ARG A 1 78 ? -11.099 0.605 6.988 1.00 85.00 78 ARG A C 1
ATOM 577 O O . ARG A 1 78 ? -11.350 -0.302 6.204 1.00 85.00 78 ARG A O 1
ATOM 584 N N . ARG A 1 79 ? -10.659 1.791 6.558 1.00 89.06 79 ARG A N 1
ATOM 585 C CA . ARG A 1 79 ? -10.416 2.068 5.139 1.00 89.06 79 ARG A CA 1
ATOM 586 C C . ARG A 1 79 ? -8.983 1.699 4.789 1.00 89.06 79 ARG A C 1
ATOM 588 O O . ARG A 1 79 ? -8.057 2.219 5.408 1.00 89.06 79 ARG A O 1
ATOM 595 N N . ILE A 1 80 ? -8.828 0.876 3.757 1.00 91.88 80 ILE A N 1
ATOM 596 C CA . ILE A 1 80 ? -7.543 0.575 3.128 1.00 91.88 80 ILE A CA 1
ATOM 597 C C . ILE A 1 80 ? -7.461 1.324 1.798 1.00 91.88 80 ILE A C 1
ATOM 599 O O . ILE A 1 80 ? -8.398 1.290 1.001 1.00 91.88 80 ILE A O 1
ATOM 603 N N . THR A 1 81 ? -6.332 1.982 1.564 1.00 93.88 81 THR A N 1
ATOM 604 C CA . THR A 1 81 ? -5.990 2.625 0.295 1.00 93.88 81 THR A CA 1
ATOM 605 C C . THR A 1 81 ? -4.674 2.047 -0.201 1.00 93.88 81 THR A C 1
ATOM 607 O O . THR A 1 81 ? -3.709 1.966 0.558 1.00 93.88 81 THR A O 1
ATOM 610 N N . VAL A 1 82 ? -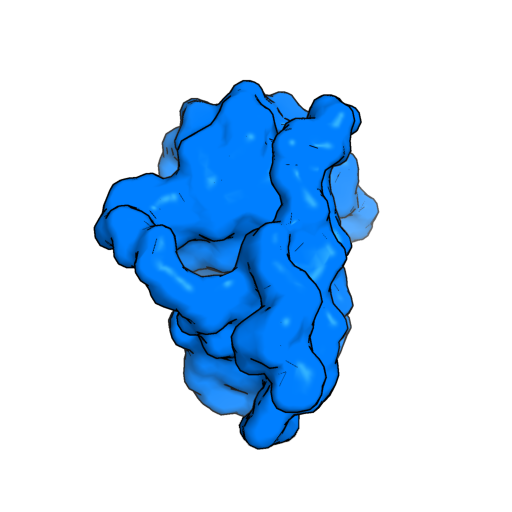4.627 1.680 -1.479 1.00 93.81 82 VAL A N 1
ATOM 611 C CA . VAL A 1 82 ? -3.405 1.254 -2.166 1.00 93.81 82 VAL A CA 1
ATOM 612 C C . VAL A 1 82 ? -3.001 2.364 -3.131 1.00 93.81 82 VAL A C 1
ATOM 614 O O . VAL A 1 82 ? -3.782 2.729 -4.008 1.00 93.81 82 VAL A O 1
ATOM 617 N N . ALA A 1 83 ? -1.804 2.920 -2.959 1.00 92.94 83 ALA A N 1
ATOM 618 C CA . ALA A 1 83 ? -1.266 3.984 -3.799 1.00 92.94 83 ALA A CA 1
ATOM 619 C C . ALA A 1 83 ? 0.064 3.543 -4.418 1.00 92.94 83 ALA A C 1
ATOM 621 O O . ALA A 1 83 ? 0.969 3.118 -3.700 1.00 92.94 83 ALA A O 1
ATOM 622 N N . GLY A 1 84 ? 0.181 3.641 -5.742 1.00 91.31 84 GLY A N 1
ATOM 623 C CA . GLY A 1 84 ? 1.454 3.434 -6.437 1.00 91.31 84 GLY A CA 1
ATOM 624 C C . GLY A 1 84 ? 2.414 4.611 -6.249 1.00 91.31 84 GLY A C 1
ATOM 625 O O . GLY A 1 84 ? 2.035 5.666 -5.733 1.00 91.31 84 GLY A O 1
ATOM 626 N N . ASP A 1 85 ? 3.658 4.433 -6.689 1.00 88.06 85 ASP A N 1
ATOM 627 C CA . ASP A 1 85 ? 4.628 5.523 -6.774 1.00 88.06 85 ASP A CA 1
ATOM 628 C C . ASP A 1 85 ? 4.176 6.623 -7.753 1.00 88.06 85 ASP A C 1
ATOM 630 O O . ASP A 1 85 ? 3.307 6.418 -8.604 1.00 88.06 85 ASP A O 1
ATOM 634 N N . LEU A 1 86 ? 4.772 7.813 -7.626 1.00 84.94 86 LEU A N 1
ATOM 635 C CA . LEU A 1 86 ? 4.413 8.985 -8.431 1.00 84.94 86 LEU A CA 1
ATOM 636 C C . LEU A 1 86 ? 4.537 8.746 -9.944 1.00 84.94 86 LEU A C 1
ATOM 638 O O . LEU A 1 86 ? 3.797 9.351 -10.717 1.00 84.94 86 LEU A O 1
ATOM 642 N N . ALA A 1 87 ? 5.480 7.898 -10.363 1.00 86.50 87 ALA A N 1
ATOM 643 C CA . ALA A 1 87 ? 5.747 7.622 -11.769 1.00 86.50 87 ALA A CA 1
ATOM 644 C C . ALA A 1 87 ? 4.848 6.514 -12.341 1.00 86.50 87 ALA A C 1
ATOM 646 O O . ALA A 1 87 ? 4.858 6.299 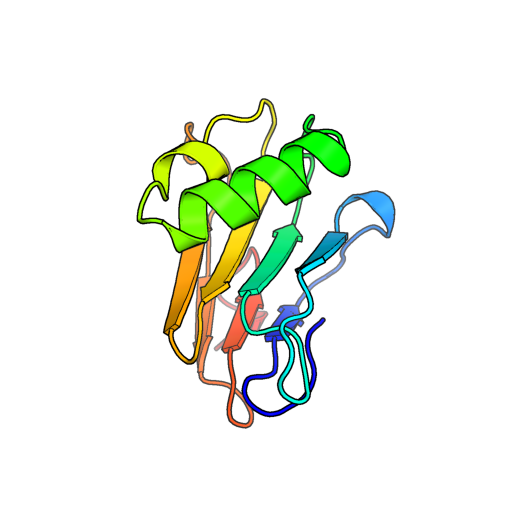-13.552 1.00 86.50 87 ALA A O 1
ATOM 647 N N . GLY A 1 88 ? 4.095 5.798 -11.498 1.00 83.31 88 GLY A N 1
ATOM 648 C CA . GLY A 1 88 ? 3.378 4.592 -11.903 1.00 83.31 88 GLY A CA 1
ATOM 649 C C . GLY A 1 88 ? 4.323 3.498 -12.405 1.00 83.31 88 GLY A C 1
ATOM 650 O O . GLY A 1 88 ? 3.969 2.750 -13.313 1.00 83.31 88 GLY A O 1
ATOM 651 N N . ALA A 1 89 ? 5.542 3.422 -11.860 1.00 85.50 89 ALA A N 1
ATOM 652 C CA . ALA A 1 89 ? 6.608 2.584 -12.406 1.00 85.50 89 ALA A CA 1
ATOM 653 C C . ALA A 1 89 ? 6.335 1.077 -12.265 1.00 85.50 89 ALA A C 1
ATOM 655 O O . ALA A 1 89 ? 6.901 0.278 -13.014 1.00 85.50 89 ALA A O 1
ATOM 656 N N . ARG A 1 90 ? 5.477 0.673 -11.317 1.00 83.25 90 ARG A N 1
ATOM 657 C CA . ARG A 1 90 ? 5.092 -0.728 -11.098 1.00 83.25 90 ARG A CA 1
ATOM 658 C C . ARG A 1 90 ? 3.572 -0.916 -11.143 1.00 83.25 90 ARG A C 1
ATOM 660 O O . ARG A 1 90 ? 2.851 -0.139 -10.515 1.00 83.25 90 ARG A O 1
ATOM 667 N N . PRO A 1 91 ? 3.079 -1.969 -11.823 1.00 89.19 91 PRO A N 1
ATOM 668 C CA . PRO A 1 91 ? 1.689 -2.387 -11.719 1.00 89.19 91 PRO A CA 1
ATOM 669 C C . PRO A 1 91 ? 1.307 -2.726 -10.278 1.00 89.19 91 PRO A C 1
ATOM 671 O O . PRO A 1 91 ? 2.100 -3.289 -9.522 1.00 89.19 91 PRO A O 1
ATOM 674 N N . VAL A 1 92 ? 0.059 -2.426 -9.933 1.00 91.12 92 VAL A N 1
ATOM 675 C CA . VAL A 1 92 ? -0.525 -2.670 -8.615 1.00 91.12 92 VAL A CA 1
ATOM 676 C C . VAL A 1 92 ? -1.760 -3.537 -8.797 1.00 91.12 92 VAL A C 1
ATOM 678 O O . VAL A 1 92 ? -2.711 -3.123 -9.460 1.00 91.12 92 VAL A O 1
ATOM 681 N N . PHE A 1 93 ? -1.770 -4.711 -8.169 1.00 93.94 93 PHE A N 1
ATOM 682 C CA . PHE A 1 93 ? -2.938 -5.584 -8.115 1.00 93.94 93 PHE A CA 1
ATOM 683 C C . PHE A 1 93 ? -3.322 -5.839 -6.663 1.00 93.94 93 PHE A C 1
ATOM 685 O O . PHE A 1 93 ? -2.463 -6.030 -5.800 1.00 93.94 93 PHE A O 1
ATOM 692 N N . HIS A 1 94 ? -4.621 -5.830 -6.384 1.00 95.06 94 HIS A N 1
ATOM 693 C CA . HIS A 1 94 ? -5.144 -6.206 -5.081 1.00 95.06 94 HIS A CA 1
ATOM 694 C C . HIS A 1 94 ? -6.532 -6.829 -5.216 1.00 95.06 94 HIS A C 1
ATOM 696 O O . HIS A 1 94 ? -7.262 -6.529 -6.160 1.00 95.06 94 HIS A O 1
ATOM 702 N N . THR A 1 95 ? -6.889 -7.684 -4.263 1.00 95.75 95 THR A N 1
ATOM 703 C CA . THR A 1 95 ? -8.200 -8.336 -4.195 1.00 95.75 95 THR A CA 1
ATOM 704 C C . THR A 1 95 ? -8.613 -8.548 -2.734 1.00 95.75 95 THR A C 1
ATOM 706 O O . THR A 1 95 ? -7.734 -8.715 -1.875 1.00 95.75 95 THR A O 1
ATOM 709 N N . PRO A 1 96 ? -9.918 -8.535 -2.405 1.00 94.88 96 PRO A N 1
ATOM 710 C CA . PRO A 1 96 ? -10.389 -9.027 -1.117 1.00 94.88 96 PRO A CA 1
ATOM 711 C C . PRO A 1 96 ? -9.945 -10.478 -0.891 1.00 94.88 96 PRO A C 1
ATOM 713 O O . PRO A 1 96 ? -10.114 -11.329 -1.762 1.00 94.88 96 PRO A O 1
ATOM 716 N N . TRP A 1 97 ? -9.394 -10.779 0.283 1.00 95.12 97 TRP A N 1
ATOM 717 C CA . TRP A 1 97 ? -8.927 -12.125 0.627 1.00 95.12 97 TRP A CA 1
ATOM 718 C C . TRP A 1 97 ? -9.051 -12.367 2.127 1.00 95.12 97 TRP A C 1
ATOM 720 O O . TRP A 1 97 ? -8.650 -11.513 2.904 1.00 95.12 97 TRP A O 1
ATOM 730 N N . ALA A 1 98 ? -9.612 -13.508 2.541 1.00 94.25 98 ALA A N 1
ATOM 731 C CA . ALA A 1 98 ? -9.685 -13.949 3.943 1.00 94.25 98 ALA A CA 1
ATOM 732 C C . ALA A 1 98 ? -10.078 -12.857 4.976 1.00 94.25 98 ALA A C 1
ATOM 734 O O . ALA A 1 98 ? -9.540 -12.808 6.077 1.00 94.25 98 ALA A O 1
ATOM 735 N N . GLY A 1 99 ? -11.019 -11.970 4.625 1.00 91.06 99 GLY A N 1
ATOM 736 C CA . GLY A 1 99 ? -11.487 -10.885 5.502 1.00 91.06 99 GLY A CA 1
ATOM 737 C C . GLY A 1 99 ? -10.651 -9.597 5.474 1.00 91.06 99 GLY A C 1
ATOM 738 O O . GLY A 1 99 ? -11.004 -8.642 6.156 1.00 91.06 99 GLY A O 1
ATOM 739 N N . GLY A 1 100 ? -9.595 -9.535 4.665 1.00 93.62 100 GLY A N 1
ATOM 740 C CA . GLY A 1 100 ? -8.791 -8.337 4.427 1.00 93.62 100 GLY A CA 1
ATOM 741 C C . GLY A 1 100 ? -8.402 -8.190 2.953 1.00 93.62 100 GLY A C 1
ATOM 742 O 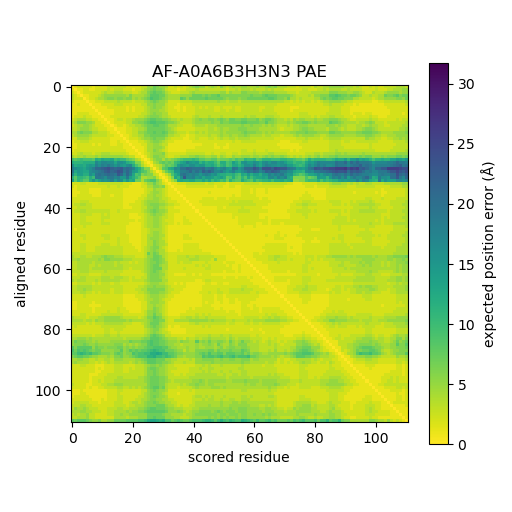O . GLY A 1 100 ? -9.222 -8.435 2.066 1.00 93.62 100 GLY A O 1
ATOM 743 N N . THR A 1 101 ? -7.152 -7.805 2.685 1.00 95.44 101 THR A N 1
ATOM 744 C CA . THR A 1 101 ? -6.670 -7.486 1.329 1.00 95.44 101 THR A CA 1
ATOM 745 C C . THR A 1 101 ? -5.400 -8.253 0.985 1.00 95.44 101 THR A C 1
ATOM 747 O O . THR A 1 101 ? -4.402 -8.157 1.699 1.00 95.44 101 THR A O 1
ATOM 750 N N . ALA A 1 102 ? -5.391 -8.957 -0.145 1.00 96.62 102 ALA A N 1
ATOM 751 C CA . ALA A 1 102 ? -4.164 -9.469 -0.747 1.00 96.62 102 ALA A CA 1
ATOM 752 C C . ALA A 1 102 ? -3.643 -8.482 -1.798 1.00 96.62 102 ALA A C 1
ATOM 754 O O . ALA A 1 102 ? -4.420 -7.954 -2.592 1.00 96.62 102 ALA A O 1
ATOM 755 N N . TYR A 1 103 ? -2.335 -8.237 -1.798 1.00 95.38 103 TYR A N 1
ATOM 756 C CA . TYR A 1 103 ? -1.628 -7.381 -2.750 1.00 95.38 103 TYR A CA 1
ATOM 757 C C . TYR A 1 103 ? -0.545 -8.169 -3.495 1.00 95.38 103 TYR A C 1
ATOM 759 O O . TYR A 1 103 ? 0.133 -9.010 -2.901 1.00 95.38 103 TYR A O 1
ATOM 767 N N . ALA A 1 104 ? -0.349 -7.847 -4.773 1.00 94.19 104 ALA A N 1
ATOM 768 C CA . ALA A 1 104 ? 0.713 -8.390 -5.611 1.00 94.19 104 ALA A CA 1
ATOM 769 C C . ALA A 1 104 ? 1.151 -7.394 -6.699 1.00 94.19 104 ALA A C 1
ATOM 771 O O . ALA A 1 104 ? 0.418 -6.477 -7.072 1.00 94.19 104 ALA A O 1
ATOM 772 N N . THR A 1 105 ? 2.335 -7.628 -7.265 1.00 91.94 105 THR A N 1
ATOM 773 C CA . THR A 1 105 ? 2.865 -6.910 -8.444 1.00 91.94 105 THR A CA 1
ATOM 774 C C . THR A 1 105 ? 2.520 -7.586 -9.774 1.00 91.94 105 THR A C 1
ATOM 776 O O . THR A 1 105 ? 2.821 -7.050 -10.839 1.00 91.94 105 THR A O 1
ATOM 779 N N . ALA A 1 106 ? 1.860 -8.745 -9.731 1.00 92.19 106 ALA A N 1
ATOM 780 C CA . ALA A 1 106 ? 1.338 -9.462 -10.888 1.00 92.19 106 ALA A CA 1
ATOM 781 C C . ALA A 1 106 ? -0.111 -9.891 -10.627 1.00 92.19 106 ALA A C 1
ATOM 783 O O . ALA A 1 106 ? -0.471 -10.189 -9.491 1.00 92.19 106 ALA A O 1
ATOM 784 N N . ALA A 1 107 ? -0.931 -9.945 -11.679 1.00 93.38 107 ALA A N 1
ATOM 785 C CA . ALA A 1 107 ? -2.343 -10.311 -11.560 1.00 93.38 107 ALA A CA 1
ATOM 786 C C . ALA A 1 107 ? -2.554 -11.807 -11.292 1.00 93.38 107 ALA A C 1
ATOM 788 O O . ALA A 1 107 ? -3.398 -12.171 -10.483 1.00 93.38 107 ALA A O 1
ATOM 789 N N . LEU A 1 108 ? -1.785 -12.670 -11.968 1.00 94.81 108 LEU A N 1
ATOM 790 C CA . LEU A 1 108 ? -1.998 -14.122 -11.975 1.00 94.81 108 LEU A CA 1
ATOM 791 C C . LEU A 1 108 ? -2.037 -14.761 -10.568 1.00 94.81 108 LEU A C 1
ATOM 793 O O . LEU A 1 108 ? -2.908 -15.593 -10.349 1.00 94.81 108 LEU A O 1
ATOM 797 N N . PRO A 1 109 ? -1.180 -14.378 -9.598 1.00 92.88 109 PRO A N 1
ATOM 798 C CA . PRO A 1 109 ? -1.245 -14.927 -8.239 1.00 92.88 109 PRO A CA 1
ATOM 799 C C . PRO A 1 109 ? -2.469 -14.500 -7.414 1.00 92.88 109 PRO A C 1
ATOM 801 O O . PRO A 1 109 ? -2.642 -15.007 -6.309 1.00 92.88 109 PRO A O 1
ATOM 804 N N . LEU A 1 110 ? -3.265 -13.537 -7.893 1.00 92.75 110 LEU A N 1
ATOM 805 C CA . LEU A 1 110 ? -4.477 -13.046 -7.223 1.00 92.75 110 LEU A CA 1
ATOM 806 C C . LEU A 1 110 ? -5.776 -13.496 -7.914 1.00 92.75 110 LEU A C 1
ATOM 808 O O . LEU A 1 110 ? -6.849 -13.052 -7.500 1.00 92.75 110 LEU A O 1
ATOM 812 N N . ALA A 1 111 ? -5.670 -14.293 -8.981 1.00 87.94 111 ALA A N 1
ATOM 813 C CA . ALA A 1 111 ? -6.798 -14.803 -9.758 1.00 87.94 111 ALA A CA 1
ATOM 814 C C . ALA A 1 111 ? -7.457 -16.030 -9.111 1.00 87.94 111 ALA A C 1
ATOM 816 O O . ALA A 1 111 ? -6.748 -16.795 -8.417 1.00 87.94 111 ALA A O 1
#

Secondary structure (DSSP, 8-state):
-B-TTS-EEE-S---GGGEEEEEE--SSSS-SEEEEEEEEE---HHHHHHHHHHHHTT-GGGGG-SSEEEEEEEEETTEEEEEE-TT--S--EEEEETTEEEEESSSGGG-

Sequence (111 aa):
LWGDPDPLWAVGDWRPDEIRVIGVATPEVAPTARLAVLGCCGATDEQLRVGLLSARGGAMRHLTAWPGSYTAVVQIGRRITVAGDLAGARPVFHTPWAGGTAYATAALPLA